Protein AF-A0A2M7JGF7-F1 (afdb_monomer)

Foldseek 3Di:
DVVVVVVVVVVVQVVVQVVVDQADPDPVVDADPRHRHDDCPPHVFDWDWDADPVVRDIDIDTHHDDDDPPD

Nearest PDB structures (foldseek):
  3gyx-assembly6_K  TM=9.750E-01  e=4.230E-05  Megalodesulfovibrio gigas
  1jnz-assembly1_C  TM=9.764E-01  e=6.705E-05  Archaeoglobus fulgidus DSM 4304
  2fjd-assembly1_A  TM=9.763E-01  e=7.161E-05  Archaeoglobus fulgidus
  4tpl-assembly1_B  TM=3.187E-01  e=3.044E+00  West Nile virus
  6v92-assembly1_L  TM=2.780E-01  e=7.160E+00  Saccharomyces cerevisiae S288C

Sequence (71 aa):
CWENIHRMWQGEAHIRTILFRDETRWPGYYFRADTPKMDDKNWLCFVNCKWDPATDKWNLMKKDIWTMPGV

Radius of gyration: 15.0 Å; Cα contacts (8 Å, |Δi|>4): 64; chains: 1; bounding box: 30×25×47 Å

Solvent-accessible surface area (backbone atoms only — not comparable to full-atom values): 4599 Å² total; per-residue (Å²): 128,64,65,64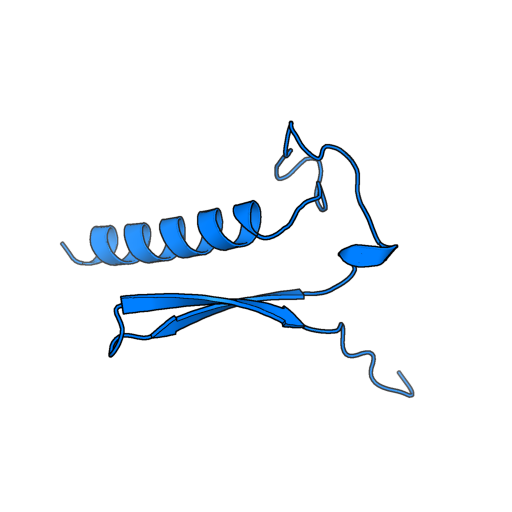,56,55,51,50,56,52,51,52,55,50,52,54,54,54,68,70,47,87,36,18,83,49,76,88,81,51,76,36,88,92,32,67,49,66,47,67,92,86,54,69,46,46,79,48,77,47,76,39,86,91,74,74,43,76,46,75,46,80,40,78,72,85,73,67,89,92,116

Structure (mmCIF, N/CA/C/O backbone):
data_AF-A0A2M7JGF7-F1
#
_entry.id   AF-A0A2M7JGF7-F1
#
loop_
_atom_site.group_PDB
_atom_site.id
_atom_site.type_symbol
_atom_site.label_atom_id
_atom_site.label_alt_id
_atom_site.label_comp_id
_atom_site.label_asym_id
_atom_site.label_entity_id
_atom_site.label_seq_id
_atom_site.pdbx_PDB_ins_code
_atom_site.Cartn_x
_atom_site.Cartn_y
_atom_site.Cartn_z
_atom_site.occupancy
_atom_site.B_iso_or_equiv
_atom_site.auth_seq_id
_atom_site.auth_comp_id
_atom_site.auth_asym_id
_atom_site.auth_atom_id
_atom_site.pdbx_PDB_model_num
ATOM 1 N N . CYS A 1 1 ? 10.623 12.625 -20.207 1.00 85.25 1 CYS A N 1
ATOM 2 C CA . CYS A 1 1 ? 9.474 12.719 -19.278 1.00 85.25 1 CYS A CA 1
ATOM 3 C C . CYS A 1 1 ? 9.509 11.603 -18.221 1.00 85.25 1 CYS A C 1
ATOM 5 O O . CYS A 1 1 ? 8.654 10.730 -18.243 1.00 85.25 1 CYS A O 1
ATOM 7 N N .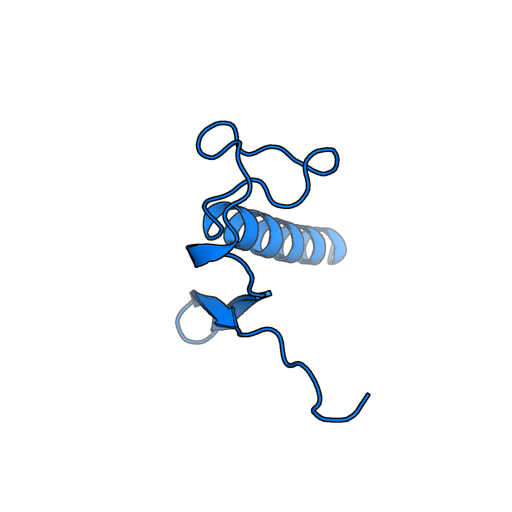 TRP A 1 2 ? 10.481 11.604 -17.300 1.00 97.69 2 TRP A N 1
ATOM 8 C CA . TRP A 1 2 ? 10.635 10.526 -16.301 1.00 97.69 2 TRP A CA 1
ATOM 9 C C . TRP A 1 2 ? 9.755 10.698 -15.063 1.00 97.69 2 TRP A C 1
ATOM 11 O O . TRP A 1 2 ? 9.234 9.730 -14.519 1.00 97.69 2 TRP A O 1
ATOM 21 N N . GLU A 1 3 ? 9.521 11.939 -14.649 1.00 98.50 3 GLU A N 1
ATOM 22 C CA . GLU A 1 3 ? 8.785 12.221 -13.416 1.00 98.50 3 GLU A CA 1
ATOM 23 C C . GLU A 1 3 ? 7.341 11.708 -13.453 1.00 98.50 3 GLU A C 1
ATOM 25 O O . GLU A 1 3 ? 6.831 11.246 -12.439 1.00 98.50 3 GLU A O 1
ATOM 30 N N . ASN A 1 4 ? 6.685 11.733 -14.619 1.00 98.12 4 ASN A N 1
ATOM 31 C CA . ASN A 1 4 ? 5.333 11.186 -14.754 1.00 98.12 4 ASN A CA 1
ATOM 32 C C . ASN A 1 4 ? 5.309 9.674 -14.520 1.00 98.12 4 ASN A C 1
ATOM 34 O O . ASN A 1 4 ? 4.397 9.186 -13.863 1.00 98.12 4 ASN A O 1
ATOM 38 N N . ILE A 1 5 ? 6.333 8.945 -14.974 1.00 98.00 5 ILE A N 1
ATOM 39 C CA . ILE A 1 5 ? 6.460 7.508 -14.708 1.00 98.00 5 ILE A CA 1
ATOM 40 C C . ILE A 1 5 ? 6.621 7.287 -13.200 1.00 98.00 5 ILE A C 1
ATOM 42 O O . ILE A 1 5 ? 5.895 6.490 -12.616 1.00 98.00 5 ILE A O 1
ATOM 46 N N . HIS A 1 6 ? 7.499 8.047 -12.541 1.00 98.44 6 HIS A N 1
ATOM 47 C CA . HIS A 1 6 ? 7.710 7.923 -11.094 1.00 98.44 6 HIS A CA 1
ATOM 48 C C . HIS A 1 6 ? 6.431 8.205 -10.291 1.00 98.44 6 HIS A C 1
ATOM 50 O O . HIS A 1 6 ? 6.118 7.472 -9.352 1.00 98.44 6 HIS A O 1
ATOM 56 N N . ARG A 1 7 ? 5.668 9.238 -10.679 1.00 98.69 7 ARG A N 1
ATOM 57 C CA . ARG A 1 7 ? 4.382 9.574 -10.048 1.00 98.69 7 ARG A CA 1
ATOM 58 C C . ARG A 1 7 ? 3.362 8.451 -10.206 1.00 98.69 7 ARG A C 1
ATOM 60 O O . ARG A 1 7 ? 2.682 8.136 -9.236 1.00 98.69 7 ARG A O 1
ATOM 67 N N . MET A 1 8 ? 3.289 7.822 -11.381 1.00 97.94 8 MET A N 1
ATOM 68 C CA . MET A 1 8 ? 2.383 6.692 -11.609 1.00 97.94 8 MET A CA 1
ATOM 69 C C . MET A 1 8 ? 2.702 5.509 -10.689 1.00 97.94 8 MET A C 1
ATOM 71 O O . MET A 1 8 ? 1.800 5.002 -10.027 1.00 97.94 8 MET A O 1
ATOM 75 N N . TRP A 1 9 ? 3.978 5.132 -10.566 1.00 97.94 9 TRP A N 1
ATOM 76 C CA . TRP A 1 9 ? 4.395 4.041 -9.676 1.00 97.94 9 TRP A CA 1
ATOM 77 C C . TRP A 1 9 ? 4.102 4.329 -8.199 1.00 97.94 9 TRP A C 1
ATOM 79 O O . TRP A 1 9 ? 3.628 3.451 -7.479 1.00 97.94 9 TRP A O 1
ATOM 89 N N . GLN A 1 10 ? 4.339 5.564 -7.743 1.00 98.50 10 GLN A N 1
ATOM 90 C CA . GLN A 1 10 ? 3.988 5.968 -6.377 1.00 98.50 10 GLN A CA 1
ATOM 91 C C . GLN A 1 10 ? 2.473 5.962 -6.143 1.00 98.50 10 GLN A C 1
ATOM 93 O O . GLN A 1 10 ? 2.013 5.453 -5.121 1.00 98.50 10 GLN A O 1
ATOM 98 N N . GLY A 1 11 ? 1.691 6.476 -7.096 1.00 98.44 11 GLY A N 1
ATOM 99 C CA . GLY A 1 11 ? 0.231 6.476 -7.016 1.00 98.44 11 GLY A CA 1
ATOM 100 C C . GLY A 1 11 ? -0.354 5.064 -6.945 1.00 98.44 11 GLY A C 1
ATOM 101 O O . GLY A 1 11 ? -1.225 4.795 -6.119 1.00 98.44 11 GLY A O 1
ATOM 102 N N . GLU A 1 12 ? 0.162 4.135 -7.752 1.00 98.38 12 GLU A N 1
ATOM 103 C CA . GLU A 1 12 ? -0.284 2.742 -7.742 1.00 98.38 12 GLU A CA 1
ATOM 104 C C . GLU A 1 12 ? 0.044 2.036 -6.417 1.00 98.38 12 GLU A C 1
ATOM 106 O O . GLU A 1 12 ? -0.832 1.399 -5.825 1.00 98.38 12 GLU A O 1
ATOM 111 N N . ALA A 1 13 ? 1.272 2.191 -5.909 1.00 98.50 13 ALA A N 1
ATOM 112 C CA . ALA A 1 13 ? 1.665 1.640 -4.612 1.00 98.50 13 ALA A CA 1
ATOM 113 C C . ALA A 1 13 ? 0.771 2.173 -3.476 1.00 98.50 13 ALA A C 1
ATOM 115 O O . ALA A 1 13 ? 0.319 1.415 -2.610 1.00 98.50 13 ALA A O 1
ATOM 116 N N . HIS A 1 14 ? 0.465 3.472 -3.503 1.00 98.38 14 HIS A N 1
ATOM 117 C CA . HIS A 1 14 ? -0.403 4.117 -2.524 1.00 98.38 14 HIS A CA 1
ATOM 118 C C . HIS A 1 14 ? -1.827 3.541 -2.543 1.00 98.38 14 HIS A C 1
ATOM 120 O O . HIS A 1 14 ? -2.329 3.094 -1.512 1.00 98.38 14 HIS A O 1
ATOM 126 N N . ILE A 1 15 ? -2.467 3.465 -3.712 1.00 98.06 15 ILE A N 1
ATOM 127 C CA . ILE A 1 15 ? -3.843 2.957 -3.805 1.00 98.06 15 ILE A CA 1
ATOM 128 C C . ILE A 1 15 ? -3.925 1.470 -3.447 1.00 98.06 15 ILE A C 1
ATOM 130 O O . ILE A 1 15 ? -4.836 1.071 -2.722 1.00 98.06 15 ILE A O 1
ATOM 134 N N . ARG A 1 1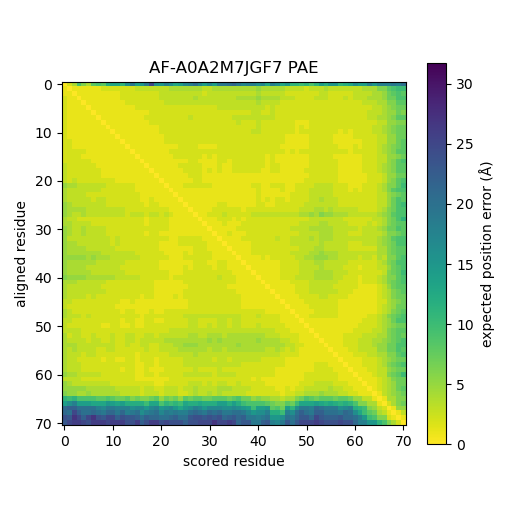6 ? -2.960 0.642 -3.870 1.00 98.50 16 ARG A N 1
ATOM 135 C CA . ARG A 1 16 ? -2.934 -0.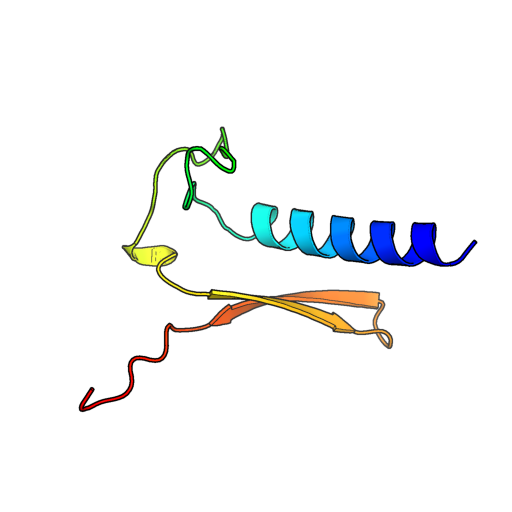790 -3.516 1.00 98.50 16 ARG A CA 1
ATOM 136 C C . ARG A 1 16 ? -2.812 -1.017 -2.009 1.00 98.50 16 ARG A C 1
ATOM 138 O O . ARG A 1 16 ? -3.444 -1.932 -1.485 1.00 98.50 16 ARG A O 1
ATOM 145 N N . THR A 1 17 ? -2.026 -0.199 -1.307 1.00 98.31 17 THR A N 1
ATOM 146 C CA . THR A 1 17 ? -1.868 -0.320 0.154 1.00 98.31 17 THR A CA 1
ATOM 147 C C . THR A 1 17 ? -3.108 0.146 0.920 1.00 98.31 17 THR A C 1
ATOM 149 O O . THR A 1 17 ? -3.478 -0.512 1.893 1.00 98.31 17 THR A O 1
ATOM 152 N N . ILE A 1 18 ? -3.797 1.201 0.463 1.00 98.00 18 ILE A N 1
ATOM 153 C CA . ILE A 1 18 ? -5.097 1.611 1.028 1.00 98.00 18 ILE A CA 1
ATOM 154 C C . ILE A 1 18 ? -6.169 0.547 0.767 1.00 98.00 18 ILE A C 1
ATOM 156 O O . ILE A 1 18 ? -6.902 0.191 1.685 1.00 98.00 18 ILE A O 1
ATOM 160 N N . LEU A 1 19 ? -6.237 -0.001 -0.450 1.00 98.06 19 LEU A N 1
ATOM 161 C CA . LEU A 1 19 ? -7.220 -1.026 -0.812 1.00 98.06 19 LEU A CA 1
ATOM 162 C C . LEU A 1 19 ? -7.031 -2.319 -0.005 1.00 98.06 19 LEU A C 1
ATOM 164 O O . LEU A 1 19 ? -8.012 -2.933 0.408 1.00 98.06 19 LEU A O 1
ATOM 168 N N . PHE A 1 20 ? -5.781 -2.721 0.246 1.00 98.44 20 PHE A N 1
ATOM 169 C CA . PHE A 1 20 ? -5.478 -3.893 1.068 1.00 98.44 20 PHE A CA 1
ATOM 170 C C . PHE A 1 20 ? -5.891 -3.707 2.533 1.00 98.44 20 PHE A C 1
ATOM 172 O O . PHE A 1 20 ? -6.271 -4.683 3.168 1.00 98.44 20 PHE A O 1
ATOM 179 N N . ARG A 1 21 ? -5.813 -2.485 3.077 1.00 98.56 21 ARG A N 1
ATOM 180 C CA . ARG A 1 21 ? -6.170 -2.182 4.470 1.00 98.56 21 ARG A CA 1
ATOM 181 C C . ARG A 1 21 ? -7.674 -1.979 4.621 1.00 98.56 21 ARG A C 1
ATOM 183 O O . ARG A 1 21 ? -8.202 -0.954 4.202 1.00 98.56 21 ARG A O 1
ATOM 190 N N . ASP A 1 22 ? -8.333 -2.915 5.288 1.00 98.06 22 ASP A N 1
ATOM 191 C CA . ASP A 1 22 ? -9.790 -2.928 5.461 1.00 98.06 22 ASP A CA 1
ATOM 192 C C . ASP A 1 22 ? -10.236 -2.232 6.760 1.00 98.06 22 ASP A C 1
ATOM 194 O O . ASP A 1 22 ? -10.835 -2.828 7.652 1.00 98.06 22 ASP A O 1
ATOM 198 N N . GLU A 1 23 ? -9.847 -0.965 6.904 1.00 98.44 23 GLU A N 1
ATOM 199 C CA . GLU A 1 23 ? -10.237 -0.074 8.004 1.00 98.44 23 GLU A CA 1
ATOM 200 C C . GLU A 1 23 ? -10.015 1.398 7.611 1.00 98.44 23 GLU A C 1
ATOM 202 O O . GLU A 1 23 ? -9.374 1.705 6.603 1.00 98.44 23 GLU A O 1
ATOM 207 N N . THR A 1 24 ? -10.466 2.328 8.454 1.00 98.56 24 THR A N 1
ATOM 208 C CA . THR A 1 24 ? -10.047 3.736 8.403 1.00 98.56 24 THR A CA 1
ATOM 209 C C . THR A 1 24 ? -9.138 4.031 9.591 1.00 98.56 24 THR A C 1
ATOM 211 O O . THR A 1 24 ? -9.598 4.281 10.704 1.00 98.56 24 THR A O 1
ATOM 214 N N . ARG A 1 25 ? -7.822 3.997 9.350 1.00 98.06 25 ARG A N 1
ATOM 215 C CA . ARG A 1 25 ? -6.792 4.183 10.386 1.00 98.06 25 ARG A CA 1
ATOM 216 C C . ARG A 1 25 ? -6.495 5.647 10.712 1.00 98.06 25 ARG A C 1
ATOM 218 O O . ARG A 1 25 ? -6.177 5.972 11.850 1.00 98.06 25 ARG A O 1
ATOM 225 N N . TRP A 1 26 ? -6.570 6.530 9.722 1.00 97.94 26 TRP A N 1
ATOM 226 C CA . TRP A 1 26 ? -6.193 7.939 9.881 1.00 97.94 26 TRP A CA 1
ATOM 227 C C . TRP A 1 26 ? -7.314 8.858 9.382 1.00 97.94 26 TRP A C 1
ATOM 229 O O . TRP A 1 26 ? -7.149 9.534 8.360 1.00 97.94 26 TRP A O 1
ATOM 239 N N . PRO A 1 27 ? -8.474 8.868 10.070 1.00 97.38 27 PRO A N 1
ATOM 240 C CA . PRO A 1 27 ? -9.564 9.772 9.726 1.00 97.38 27 PRO A CA 1
ATOM 241 C C . PRO A 1 27 ? -9.071 11.223 9.799 1.00 97.38 27 PRO A C 1
ATOM 243 O O . PRO A 1 27 ? -8.457 11.635 10.781 1.00 97.38 27 PRO A O 1
ATOM 246 N N . GLY A 1 28 ? -9.307 11.982 8.731 1.00 97.31 28 GLY A N 1
ATOM 247 C CA . GLY A 1 28 ? -8.748 13.323 8.520 1.00 97.31 28 GLY A CA 1
ATOM 248 C C . GLY A 1 28 ? -7.665 13.365 7.440 1.00 97.31 28 GLY A C 1
ATOM 249 O O . GLY A 1 28 ? -7.587 14.351 6.715 1.00 97.31 28 GLY A O 1
ATOM 250 N N . TYR A 1 29 ? -6.899 12.283 7.258 1.00 97.50 29 TYR A N 1
ATOM 251 C CA . TYR A 1 29 ? -6.042 12.113 6.078 1.00 97.50 29 TYR A CA 1
ATOM 252 C C . TYR A 1 29 ? -6.805 11.453 4.929 1.00 97.50 29 TYR A C 1
ATOM 254 O O . TYR A 1 29 ? -6.774 11.949 3.807 1.00 97.50 29 TYR A O 1
ATOM 262 N N . TYR A 1 30 ? -7.527 10.365 5.206 1.00 97.44 30 TYR A N 1
ATOM 263 C CA . TYR A 1 30 ? -8.501 9.785 4.280 1.00 97.44 30 TYR A CA 1
ATOM 264 C C . TYR A 1 30 ? -9.599 9.038 5.043 1.00 97.44 30 TYR A C 1
ATOM 266 O O . TYR A 1 30 ? -9.453 8.726 6.226 1.00 97.44 30 TYR A O 1
ATOM 274 N N . PHE A 1 31 ? -10.689 8.725 4.344 1.00 97.44 31 PHE A N 1
ATOM 275 C CA . PHE A 1 31 ? -11.774 7.890 4.851 1.00 97.44 31 PHE A CA 1
ATOM 276 C C . PHE A 1 31 ? -12.083 6.783 3.846 1.00 97.44 31 PHE A C 1
ATOM 278 O O . PHE A 1 31 ? -12.292 7.064 2.665 1.00 97.44 31 PHE A O 1
ATOM 285 N N . ARG A 1 32 ? -12.141 5.534 4.314 1.00 97.69 32 ARG A N 1
ATOM 286 C CA . ARG A 1 32 ? -12.725 4.428 3.553 1.00 97.69 32 ARG A CA 1
ATOM 287 C C . ARG A 1 32 ? -14.197 4.315 3.913 1.00 97.69 32 ARG A C 1
ATOM 289 O O . ARG A 1 32 ? -14.536 4.005 5.050 1.00 97.69 32 ARG A O 1
ATOM 296 N N . ALA A 1 33 ? -15.069 4.615 2.956 1.00 97.44 33 ALA A N 1
ATOM 297 C CA . ALA A 1 33 ? -16.511 4.649 3.194 1.00 97.44 33 ALA A CA 1
ATOM 298 C C . ALA A 1 33 ? -17.103 3.260 3.499 1.00 97.44 33 ALA A C 1
ATOM 300 O O . ALA A 1 33 ? -18.089 3.163 4.223 1.00 97.44 33 ALA A O 1
ATOM 301 N N . ASP A 1 34 ? -16.494 2.200 2.969 1.00 98.06 34 ASP A N 1
ATOM 302 C CA . ASP A 1 34 ? -16.877 0.803 3.183 1.00 98.06 34 ASP A CA 1
ATOM 303 C C . ASP A 1 34 ? -16.396 0.247 4.531 1.00 98.06 34 ASP A C 1
ATOM 305 O O . ASP A 1 34 ? -17.111 -0.521 5.173 1.00 98.06 34 ASP A O 1
ATOM 309 N N . THR A 1 35 ? -15.239 0.706 5.012 1.00 97.88 35 THR A N 1
ATOM 310 C CA . THR A 1 35 ? -14.702 0.376 6.341 1.00 97.88 35 THR A CA 1
ATOM 311 C C . THR A 1 35 ? -14.358 1.640 7.137 1.00 97.88 35 THR A C 1
ATOM 313 O O . THR A 1 35 ? -13.182 1.978 7.310 1.00 97.88 35 THR A O 1
ATOM 316 N N . PRO A 1 36 ? -15.365 2.373 7.649 1.00 97.75 36 PRO A N 1
ATOM 317 C CA . PRO A 1 36 ? -15.169 3.718 8.200 1.00 97.75 36 PRO A CA 1
ATOM 318 C C . PRO A 1 36 ? -14.576 3.744 9.614 1.00 97.75 36 PRO A C 1
ATOM 320 O O . PRO A 1 36 ? -14.277 4.816 10.135 1.00 97.75 36 PRO A O 1
ATOM 323 N N . LYS A 1 37 ? -14.434 2.586 10.267 1.00 97.94 37 LYS A N 1
ATOM 324 C CA . LYS A 1 37 ? -13.941 2.472 11.646 1.00 97.94 37 LYS A CA 1
ATOM 325 C C . LYS A 1 37 ? -12.504 1.957 11.673 1.00 97.94 37 LYS A C 1
ATOM 327 O O . LYS A 1 37 ? -12.078 1.251 10.763 1.00 97.94 37 LYS A O 1
ATOM 332 N N . MET A 1 38 ? -11.787 2.315 12.732 1.00 98.38 38 MET A N 1
ATOM 333 C CA . MET A 1 38 ? -10.483 1.753 13.078 1.00 98.38 38 MET A CA 1
ATOM 334 C C . MET A 1 38 ? -10.661 0.358 13.695 1.00 98.38 38 MET A C 1
ATOM 336 O O . MET A 1 38 ? -11.589 0.154 14.479 1.00 98.38 38 MET A O 1
ATOM 340 N N . ASP A 1 39 ? -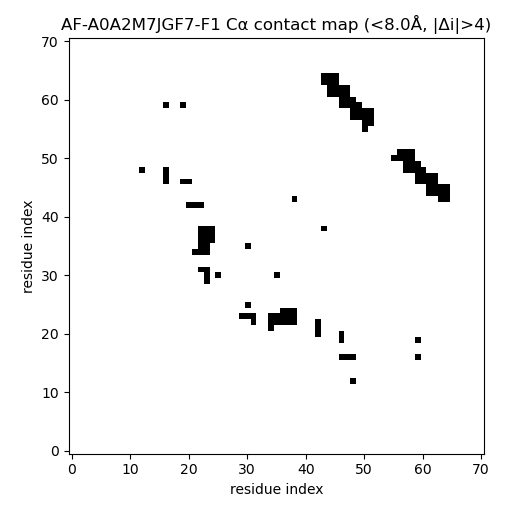9.779 -0.583 13.362 1.00 98.06 39 ASP A N 1
ATOM 341 C CA . ASP A 1 39 ? -9.818 -1.979 13.804 1.00 98.06 39 ASP A CA 1
ATOM 342 C C . ASP A 1 39 ? -8.435 -2.452 14.283 1.00 98.06 39 ASP A C 1
ATOM 344 O O . ASP A 1 39 ? -7.639 -3.047 13.554 1.00 98.06 39 ASP A O 1
ATOM 348 N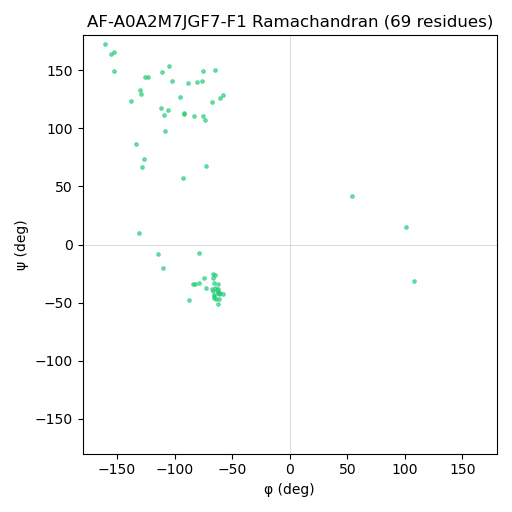 N . ASP A 1 40 ? -8.144 -2.216 15.561 1.00 97.75 40 ASP A N 1
ATOM 349 C CA . ASP A 1 40 ? -6.872 -2.621 16.168 1.00 97.75 40 ASP A CA 1
ATOM 350 C C . ASP A 1 40 ? -6.688 -4.131 16.265 1.00 97.75 40 ASP A C 1
ATOM 352 O O . ASP A 1 40 ? -5.557 -4.614 16.267 1.00 97.75 40 ASP A O 1
ATOM 356 N N . LYS A 1 41 ? -7.783 -4.895 16.304 1.00 97.31 41 LYS A N 1
ATOM 357 C CA . LYS A 1 41 ? -7.708 -6.347 16.449 1.00 97.31 41 LYS A CA 1
ATOM 358 C C . LYS A 1 41 ? -7.085 -6.991 15.215 1.00 97.31 41 LYS A C 1
ATOM 360 O O . LYS A 1 41 ? -6.332 -7.952 15.351 1.00 97.31 41 LYS A O 1
ATOM 365 N N . ASN A 1 42 ? -7.402 -6.481 14.025 1.00 97.50 42 ASN A N 1
ATOM 366 C CA . ASN A 1 42 ? -6.939 -7.073 12.770 1.00 97.50 42 ASN A CA 1
ATOM 367 C C . ASN A 1 42 ? -5.897 -6.222 12.034 1.00 97.50 42 ASN A C 1
ATOM 369 O O . ASN A 1 42 ? -5.192 -6.755 11.170 1.00 97.50 42 ASN A O 1
ATOM 373 N N . TRP A 1 43 ? -5.811 -4.920 12.320 1.00 97.94 43 TRP A N 1
ATOM 374 C CA . TRP A 1 43 ? -5.064 -3.965 11.496 1.00 97.94 43 TRP A CA 1
ATOM 375 C C . TRP A 1 43 ? -4.101 -3.057 12.268 1.00 97.94 43 TRP A C 1
ATOM 377 O O . TRP A 1 43 ? -3.494 -2.168 11.657 1.00 97.94 43 TRP A O 1
ATOM 387 N N . LEU A 1 44 ? -3.858 -3.323 13.559 1.00 97.06 44 LEU A N 1
ATOM 388 C CA . LEU A 1 44 ? -2.746 -2.724 14.306 1.00 97.06 44 LEU A CA 1
ATOM 389 C C . LEU A 1 44 ? -1.399 -3.327 13.861 1.00 97.06 44 LEU A C 1
ATOM 391 O O . LEU A 1 44 ? -0.734 -4.073 14.572 1.00 97.06 44 LEU A O 1
ATOM 395 N N . CYS A 1 45 ? -1.025 -3.036 12.621 1.00 96.88 45 CYS A N 1
ATOM 396 C CA . CYS A 1 45 ? 0.163 -3.537 11.951 1.00 96.88 45 CYS A CA 1
ATOM 397 C C . CYS A 1 45 ? 0.580 -2.569 10.837 1.00 96.88 45 CYS A C 1
ATOM 399 O O . CYS A 1 45 ? -0.213 -1.746 10.359 1.00 96.88 45 CYS A O 1
ATOM 401 N N . PHE A 1 46 ? 1.806 -2.707 10.347 1.00 97.88 46 PHE A N 1
ATOM 402 C CA . PHE A 1 46 ? 2.215 -2.083 9.095 1.00 97.88 46 PHE A CA 1
ATOM 403 C C . PHE A 1 46 ? 1.623 -2.838 7.901 1.00 97.88 46 PHE A C 1
ATOM 405 O O . PHE A 1 46 ? 1.406 -4.051 7.951 1.00 97.88 46 PHE A O 1
ATOM 412 N N . VAL A 1 47 ? 1.355 -2.106 6.819 1.00 98.25 47 VAL A N 1
ATOM 413 C CA . VAL A 1 47 ? 1.020 -2.682 5.512 1.00 98.25 47 VAL A CA 1
ATOM 414 C C . VAL A 1 47 ? 2.174 -2.369 4.579 1.00 98.25 47 VAL A C 1
ATOM 416 O O . VAL A 1 47 ? 2.457 -1.204 4.310 1.00 98.25 47 VAL A O 1
ATOM 419 N N . ASN A 1 48 ? 2.823 -3.417 4.085 1.00 98.00 48 ASN A N 1
ATOM 420 C CA . ASN A 1 48 ? 3.945 -3.311 3.166 1.00 98.00 48 ASN A CA 1
ATOM 421 C C . ASN A 1 48 ? 3.525 -3.825 1.789 1.00 98.00 48 ASN A C 1
ATOM 423 O O . ASN A 1 48 ? 2.717 -4.750 1.676 1.00 98.00 48 ASN A O 1
ATOM 427 N N . CYS A 1 49 ? 4.116 -3.252 0.743 1.00 97.81 49 CYS A N 1
ATOM 428 C CA . CYS A 1 49 ? 3.956 -3.705 -0.631 1.00 97.81 49 CYS A CA 1
ATOM 429 C C . CYS A 1 49 ? 5.326 -3.965 -1.267 1.00 97.81 49 CYS A C 1
ATOM 431 O O . CYS A 1 49 ? 6.299 -3.270 -0.977 1.00 97.81 49 CYS A O 1
ATOM 433 N N . LYS A 1 50 ? 5.405 -4.984 -2.125 1.00 98.12 50 LYS A N 1
ATOM 434 C CA . LYS A 1 50 ? 6.579 -5.275 -2.953 1.00 98.12 50 LYS A CA 1
ATOM 435 C C . LYS A 1 50 ? 6.118 -5.651 -4.354 1.00 98.12 50 LYS A C 1
ATOM 437 O O . LYS A 1 50 ? 5.357 -6.603 -4.500 1.00 98.12 50 LYS A O 1
ATOM 442 N N . TRP A 1 51 ? 6.599 -4.936 -5.362 1.00 98.38 51 TRP A N 1
ATOM 443 C CA . TRP A 1 51 ? 6.416 -5.318 -6.760 1.00 98.38 51 TRP A CA 1
ATOM 444 C C . TRP A 1 51 ? 7.554 -6.239 -7.216 1.00 98.38 51 TRP A C 1
ATOM 446 O O . TRP A 1 51 ? 8.711 -6.035 -6.836 1.00 98.38 51 TRP A O 1
ATOM 456 N N . ASP A 1 52 ? 7.213 -7.274 -7.979 1.00 98.06 52 ASP A N 1
ATOM 457 C CA . ASP A 1 52 ? 8.156 -8.213 -8.581 1.00 98.06 52 ASP A CA 1
ATOM 458 C C . ASP A 1 52 ? 8.221 -8.011 -10.108 1.00 98.06 52 ASP A C 1
ATOM 460 O O . ASP A 1 52 ? 7.255 -8.352 -10.796 1.00 98.06 52 ASP A O 1
ATOM 464 N N . PRO A 1 53 ? 9.349 -7.519 -10.657 1.00 97.38 53 PRO A N 1
ATOM 465 C CA . PRO A 1 53 ? 9.509 -7.304 -12.095 1.00 97.38 53 PRO A CA 1
ATOM 466 C C . PRO A 1 53 ? 9.488 -8.583 -12.927 1.00 97.38 53 PRO A C 1
ATOM 468 O O . PRO A 1 53 ? 9.169 -8.522 -14.110 1.00 97.38 53 PRO A O 1
ATOM 471 N N . ALA A 1 54 ? 9.853 -9.732 -12.351 1.00 98.25 54 ALA A N 1
ATOM 472 C CA . ALA A 1 54 ? 9.911 -10.982 -13.103 1.00 98.25 54 ALA A CA 1
ATOM 473 C C . ALA A 1 54 ? 8.511 -11.536 -13.397 1.00 98.25 54 ALA A C 1
ATOM 475 O O . ALA A 1 54 ? 8.312 -12.230 -14.392 1.00 98.25 54 ALA A O 1
ATOM 476 N N . THR A 1 55 ? 7.550 -11.241 -12.520 1.00 97.94 55 THR A N 1
ATOM 477 C CA . THR A 1 55 ? 6.180 -11.760 -12.607 1.00 97.94 55 THR A CA 1
ATOM 478 C C . THR A 1 55 ? 5.129 -10.685 -12.863 1.00 97.94 55 THR A C 1
ATOM 480 O O . THR A 1 55 ? 3.976 -11.036 -13.104 1.00 97.94 55 THR A O 1
ATOM 483 N N . ASP A 1 56 ? 5.521 -9.410 -12.815 1.00 96.62 56 ASP A N 1
ATOM 484 C CA . ASP A 1 56 ? 4.652 -8.232 -12.890 1.00 96.62 56 ASP A CA 1
ATOM 485 C C . ASP A 1 56 ? 3.513 -8.256 -11.854 1.00 96.62 56 ASP A C 1
ATOM 487 O O . ASP A 1 56 ? 2.346 -7.970 -12.128 1.00 96.62 56 ASP A O 1
ATOM 491 N N . LYS A 1 57 ? 3.843 -8.668 -10.624 1.00 97.69 57 LYS A N 1
ATOM 492 C CA . LYS A 1 57 ? 2.870 -8.826 -9.534 1.00 97.69 57 LYS A CA 1
ATOM 493 C C . LYS A 1 57 ? 3.231 -7.998 -8.314 1.00 97.69 57 LYS A C 1
ATOM 495 O O . LYS A 1 57 ? 4.389 -7.879 -7.922 1.00 97.69 57 LYS A O 1
ATOM 500 N N . TRP A 1 58 ? 2.192 -7.486 -7.662 1.00 98.25 58 TRP A N 1
ATOM 501 C CA . TRP A 1 58 ? 2.281 -6.826 -6.365 1.00 98.25 58 TRP A CA 1
ATOM 502 C C . TRP A 1 58 ? 1.976 -7.811 -5.238 1.00 98.25 58 TRP A C 1
ATOM 504 O O . TRP A 1 58 ? 0.914 -8.428 -5.216 1.00 98.25 58 TRP A O 1
ATOM 514 N N . ASN A 1 59 ? 2.879 -7.897 -4.267 1.00 98.06 59 ASN A N 1
ATOM 515 C CA . ASN A 1 59 ? 2.703 -8.660 -3.040 1.00 98.06 59 ASN A CA 1
ATOM 516 C C . ASN A 1 59 ? 2.437 -7.701 -1.879 1.00 98.06 59 ASN A C 1
ATOM 518 O O . ASN A 1 59 ? 3.297 -6.889 -1.529 1.00 98.06 59 ASN A O 1
ATOM 522 N N . LEU A 1 60 ? 1.243 -7.794 -1.297 1.00 98.50 60 LEU A N 1
ATOM 523 C CA . LEU A 1 60 ? 0.813 -7.008 -0.142 1.00 98.50 60 LEU A CA 1
ATOM 524 C C . LEU A 1 60 ? 0.889 -7.882 1.108 1.00 98.50 60 LEU A C 1
ATOM 526 O O . LEU A 1 60 ? 0.565 -9.068 1.058 1.00 98.50 60 LEU A O 1
ATOM 530 N N . MET A 1 61 ? 1.331 -7.317 2.228 1.00 98.38 61 MET A N 1
ATOM 531 C CA . MET A 1 61 ? 1.488 -8.075 3.468 1.00 98.38 61 MET A CA 1
ATOM 532 C C . MET A 1 61 ? 1.359 -7.211 4.713 1.00 98.38 61 MET A C 1
ATOM 534 O O . MET A 1 61 ? 1.743 -6.041 4.722 1.00 98.38 61 MET A O 1
ATOM 538 N N . LYS A 1 62 ? 0.864 -7.835 5.784 1.00 98.25 62 LYS A N 1
ATOM 539 C CA . LYS A 1 62 ? 0.905 -7.287 7.138 1.00 98.25 62 LYS A CA 1
ATOM 540 C C . LYS A 1 62 ? 2.285 -7.536 7.745 1.00 98.25 62 LYS A C 1
ATOM 542 O O . LYS A 1 62 ? 2.872 -8.601 7.539 1.00 98.25 62 LYS A O 1
ATOM 547 N N . LYS A 1 63 ? 2.806 -6.552 8.470 1.00 97.25 63 LYS A N 1
ATOM 548 C CA . LYS A 1 63 ? 4.036 -6.665 9.258 1.00 97.25 63 LYS A CA 1
ATOM 549 C C . LYS A 1 63 ? 3.782 -6.151 10.663 1.00 97.25 63 LYS A C 1
ATOM 551 O O . LYS A 1 63 ? 3.199 -5.082 10.825 1.00 97.25 63 LYS A O 1
ATOM 556 N N . AS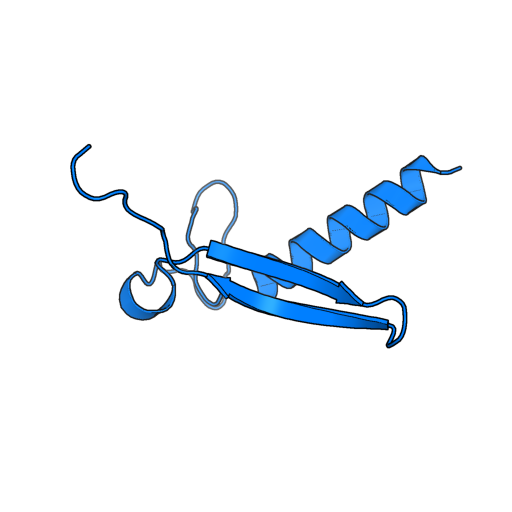P A 1 64 ? 4.219 -6.915 11.652 1.00 95.38 64 ASP A N 1
ATOM 557 C CA . ASP A 1 64 ? 4.008 -6.566 13.051 1.00 95.38 64 ASP A CA 1
ATOM 558 C C . ASP A 1 64 ? 4.756 -5.287 13.419 1.00 95.38 64 ASP A C 1
ATOM 560 O O . ASP A 1 64 ? 5.803 -4.955 12.852 1.00 95.38 64 ASP A O 1
ATOM 564 N N . ILE A 1 65 ? 4.195 -4.562 14.382 1.00 93.62 65 ILE A N 1
ATOM 565 C CA . ILE A 1 65 ? 4.857 -3.407 14.971 1.00 93.62 65 ILE A CA 1
ATOM 566 C C . ILE A 1 65 ? 5.933 -3.945 15.908 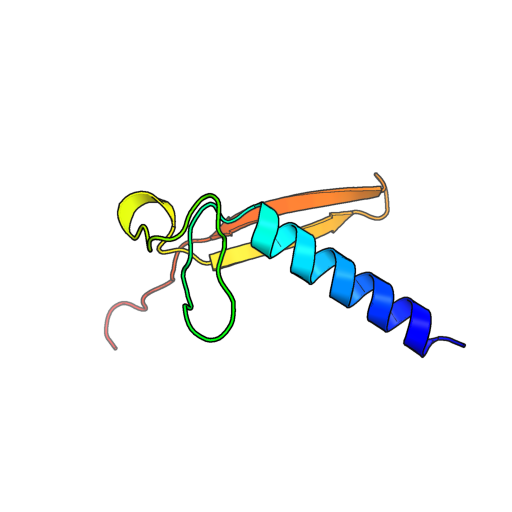1.00 93.62 65 ILE A C 1
ATOM 568 O O . ILE A 1 65 ? 5.627 -4.534 16.942 1.00 93.62 65 ILE A O 1
ATOM 572 N N . TRP A 1 66 ? 7.199 -3.766 15.540 1.00 86.31 66 TRP A N 1
ATOM 573 C CA . TRP A 1 66 ? 8.303 -4.159 16.405 1.00 86.31 66 TRP A CA 1
ATOM 574 C C . TRP A 1 66 ? 8.423 -3.182 17.577 1.00 86.31 66 TRP A C 1
ATOM 576 O O . TRP A 1 66 ? 8.878 -2.050 17.407 1.00 86.31 66 TRP A O 1
ATOM 586 N N . THR A 1 67 ? 8.036 -3.621 18.771 1.00 80.56 67 THR A N 1
ATOM 587 C CA . THR A 1 67 ? 8.332 -2.918 20.022 1.00 80.56 67 THR A CA 1
ATOM 588 C C . THR A 1 67 ? 9.642 -3.461 20.578 1.00 80.56 67 THR A C 1
ATOM 590 O O . THR A 1 67 ? 9.717 -4.633 20.949 1.00 80.56 67 THR A O 1
ATOM 593 N N . MET A 1 68 ? 10.689 -2.634 20.614 1.00 76.12 68 MET A N 1
ATOM 594 C CA . MET A 1 68 ? 11.948 -3.012 21.257 1.00 76.12 68 MET A CA 1
ATOM 595 C C . MET A 1 68 ? 11.694 -3.307 22.745 1.00 76.12 68 MET A C 1
ATOM 597 O O . MET A 1 68 ? 11.146 -2.448 23.433 1.00 76.12 68 MET A O 1
ATOM 601 N N . PRO A 1 69 ? 12.081 -4.479 23.277 1.00 71.94 69 PRO A N 1
ATOM 602 C CA . PRO A 1 69 ? 12.020 -4.713 24.713 1.00 71.94 69 PRO A CA 1
ATOM 603 C C . PRO A 1 69 ? 13.040 -3.815 25.431 1.00 71.94 69 PRO A C 1
ATOM 605 O O . PRO A 1 69 ? 14.234 -3.915 25.154 1.00 71.94 69 PRO A O 1
ATOM 608 N N . GLY A 1 70 ? 12.586 -2.976 26.367 1.00 64.31 70 GLY A N 1
ATOM 609 C CA . GLY A 1 70 ? 13.468 -2.227 27.277 1.00 64.31 70 GLY A CA 1
ATOM 610 C C . GLY A 1 70 ? 13.733 -0.755 26.937 1.00 64.31 70 GLY A C 1
ATOM 611 O O . GLY A 1 70 ? 14.643 -0.173 27.525 1.00 64.31 70 GLY A O 1
ATOM 612 N N . VAL A 1 71 ? 12.945 -0.155 26.042 1.00 52.28 71 VAL A N 1
ATOM 613 C CA . VAL A 1 71 ? 12.808 1.3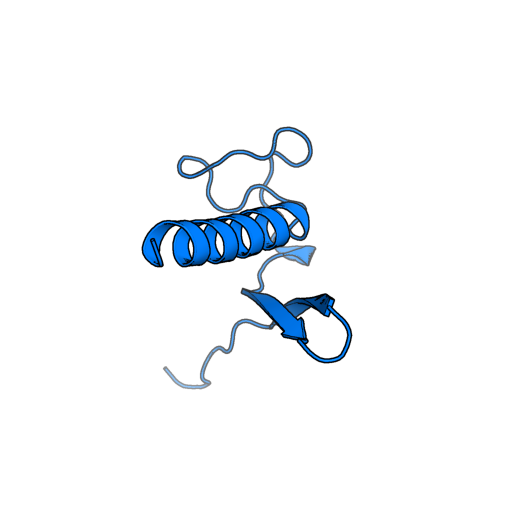06 25.876 1.00 52.28 71 VAL A CA 1
ATOM 614 C C . VAL A 1 71 ? 11.349 1.709 25.979 1.00 52.28 71 VAL A C 1
ATOM 616 O O . VAL A 1 71 ? 10.498 0.926 25.499 1.00 52.28 71 VAL A O 1
#

pLDDT: mean 95.49, std 8.03, range [52.28, 98.69]

Mean predicted aligned error: 3.6 Å

Secondary structure (DSSP, 8-state):
-HHHHHHHHHHHHHHHHHHH--S-SSTTT---SSS-S--HHHH-SEEEEEEETTTTEEEEEEE-----TT-